Protein AF-A0A520JXT0-F1 (afdb_monomer_lite)

Structure (mmCIF, N/CA/C/O backbone):
data_AF-A0A520JXT0-F1
#
_entry.id   AF-A0A520JXT0-F1
#
loop_
_atom_site.group_PDB
_atom_site.id
_atom_site.type_symbol
_atom_site.label_atom_id
_atom_site.label_alt_id
_atom_site.label_comp_id
_atom_site.label_asym_id
_atom_site.label_entity_id
_atom_site.label_seq_id
_atom_site.pdbx_PDB_ins_code
_atom_site.Cartn_x
_atom_site.Cartn_y
_atom_site.Cartn_z
_atom_site.occupancy
_atom_site.B_iso_or_equiv
_atom_site.auth_seq_id
_atom_site.auth_comp_id
_atom_site.auth_asym_id
_atom_site.auth_atom_id
_atom_site.pdbx_PDB_model_num
ATOM 1 N N . MET A 1 1 ? -6.449 2.147 20.414 1.00 44.25 1 MET A N 1
ATOM 2 C CA . MET A 1 1 ? -5.878 1.086 19.557 1.00 44.25 1 MET A CA 1
ATOM 3 C C . MET A 1 1 ? -5.029 1.765 18.492 1.00 44.25 1 MET A C 1
ATOM 5 O O . MET A 1 1 ? -5.575 2.544 17.729 1.00 44.25 1 MET A O 1
ATOM 9 N N . HIS A 1 2 ? -3.706 1.586 18.494 1.00 50.00 2 HIS A N 1
ATOM 10 C CA . HIS A 1 2 ? -2.826 2.181 17.477 1.00 50.00 2 HIS A CA 1
ATOM 11 C C . HIS A 1 2 ? -2.711 1.176 16.322 1.00 50.00 2 HIS A C 1
ATOM 13 O O . HIS A 1 2 ? -1.967 0.199 16.425 1.00 50.00 2 HIS A O 1
ATOM 19 N N . HIS A 1 3 ? -3.502 1.348 15.262 1.00 59.47 3 HIS A N 1
ATOM 20 C CA . HIS A 1 3 ? -3.383 0.504 14.073 1.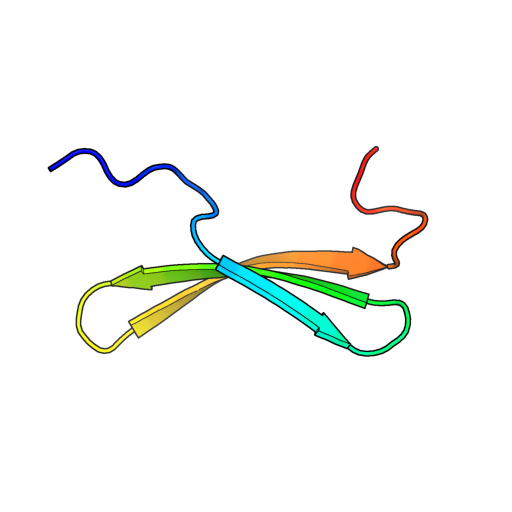00 59.47 3 HIS A CA 1
ATOM 21 C C . HIS A 1 3 ? -2.048 0.811 13.383 1.00 59.47 3 HIS A C 1
ATOM 23 O O . HIS A 1 3 ? -1.689 1.972 13.184 1.00 59.47 3 HIS A O 1
ATOM 29 N N . LYS A 1 4 ? -1.264 -0.228 13.066 1.00 63.50 4 LYS A N 1
ATOM 30 C CA . LYS A 1 4 ? -0.046 -0.066 12.263 1.00 63.50 4 LYS A CA 1
ATOM 31 C C . LYS A 1 4 ? -0.472 0.392 10.867 1.00 63.50 4 LYS A C 1
ATOM 33 O O . LYS A 1 4 ? -1.204 -0.329 10.196 1.00 63.50 4 LYS A O 1
ATOM 38 N N . ILE A 1 5 ? -0.010 1.568 10.449 1.00 69.12 5 ILE A N 1
ATOM 39 C CA . ILE A 1 5 ? -0.283 2.123 9.118 1.00 69.12 5 ILE A CA 1
ATOM 40 C C . ILE A 1 5 ? 0.150 1.110 8.047 1.00 69.12 5 ILE A C 1
ATOM 42 O O . ILE A 1 5 ? 1.279 0.608 8.085 1.00 69.12 5 ILE A O 1
ATOM 46 N N . GLY A 1 6 ? -0.729 0.820 7.086 1.00 73.44 6 GLY A N 1
ATOM 47 C CA . GLY A 1 6 ? -0.447 -0.101 5.981 1.00 73.44 6 GLY A CA 1
ATOM 48 C C . GLY A 1 6 ? -0.518 -1.576 6.376 1.00 73.44 6 GLY A C 1
ATOM 49 O O . GLY A 1 6 ? 0.323 -2.385 5.961 1.00 73.44 6 GLY A O 1
ATOM 50 N N . SER A 1 7 ? -1.530 -1.918 7.169 1.00 81.38 7 SER A N 1
ATOM 51 C CA . SER A 1 7 ? -1.850 -3.271 7.620 1.00 81.38 7 SER A CA 1
ATOM 52 C C . SER A 1 7 ? -2.126 -4.223 6.452 1.00 81.38 7 SER A C 1
ATOM 54 O O . SER A 1 7 ? -1.768 -5.400 6.535 1.00 81.38 7 SER A O 1
ATOM 56 N N . TYR A 1 8 ? -2.665 -3.723 5.332 1.00 90.62 8 TYR A N 1
ATOM 57 C CA . TYR A 1 8 ? -2.978 -4.538 4.158 1.00 90.62 8 TYR A CA 1
ATOM 58 C C . TYR A 1 8 ? -2.202 -4.117 2.908 1.00 90.62 8 TYR A C 1
ATOM 60 O O . TYR A 1 8 ? -1.962 -2.939 2.628 1.00 90.62 8 TYR A O 1
ATOM 68 N N . ARG A 1 9 ? -1.803 -5.124 2.118 1.00 90.31 9 ARG A N 1
ATOM 69 C CA . ARG A 1 9 ? -1.144 -4.946 0.819 1.00 90.31 9 ARG A CA 1
ATOM 70 C C . ARG A 1 9 ? -1.753 -5.869 -0.221 1.00 90.31 9 ARG A C 1
ATOM 72 O O . ARG A 1 9 ? -1.594 -7.084 -0.140 1.00 90.31 9 ARG A O 1
ATOM 79 N N . PHE A 1 10 ? -2.376 -5.290 -1.239 1.00 93.44 10 PHE A N 1
ATOM 80 C CA . PHE A 1 10 ? -2.932 -6.033 -2.362 1.00 93.44 10 PHE A CA 1
ATOM 81 C C . PHE A 1 10 ? -2.003 -5.983 -3.579 1.00 93.44 10 PHE A C 1
ATOM 83 O O . PHE A 1 10 ? -1.464 -4.933 -3.949 1.00 93.44 10 PHE A O 1
ATOM 90 N N . ARG A 1 11 ? -1.781 -7.148 -4.197 1.00 93.88 11 ARG A N 1
ATOM 91 C CA . ARG A 1 11 ? -0.934 -7.315 -5.382 1.00 93.88 11 ARG A CA 1
ATOM 92 C C . ARG A 1 11 ? -1.806 -7.456 -6.621 1.00 93.88 11 ARG A C 1
ATOM 94 O O . ARG A 1 11 ? -2.491 -8.457 -6.778 1.00 93.88 11 ARG A O 1
ATOM 101 N N . ILE A 1 12 ? -1.659 -6.518 -7.552 1.00 94.19 12 ILE A N 1
ATOM 102 C CA . ILE A 1 12 ? -2.318 -6.572 -8.860 1.00 94.19 12 ILE A CA 1
ATOM 103 C C . ILE A 1 12 ? -1.235 -6.598 -9.927 1.00 94.19 12 ILE A C 1
ATOM 105 O O . ILE A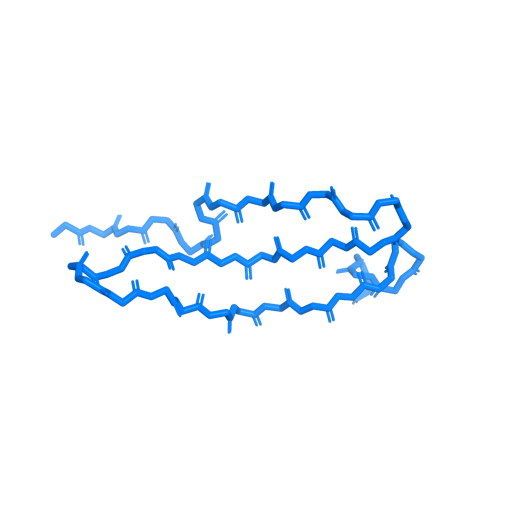 1 12 ? -0.755 -5.552 -10.354 1.00 94.19 12 ILE A 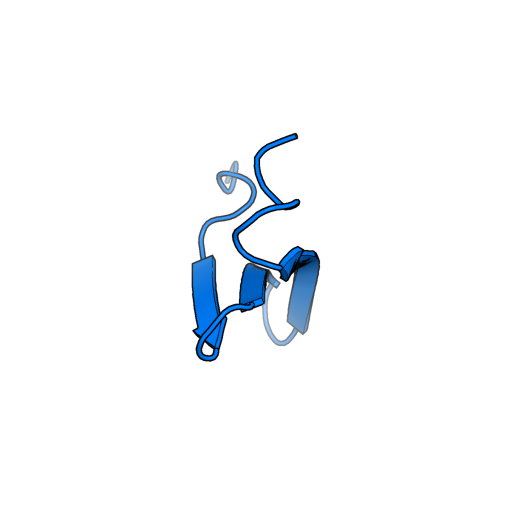O 1
ATOM 109 N N . ARG A 1 13 ? -0.806 -7.803 -10.324 1.00 94.69 13 ARG A N 1
ATOM 110 C CA . ARG A 1 13 ? 0.335 -8.013 -11.235 1.00 94.69 13 ARG A CA 1
ATOM 111 C C . ARG A 1 13 ? 1.562 -7.207 -10.769 1.00 94.69 13 ARG A C 1
ATOM 113 O O . ARG A 1 13 ? 2.233 -7.577 -9.792 1.00 94.69 13 ARG A O 1
ATOM 120 N N . ASP A 1 14 ? 1.802 -6.087 -11.438 1.00 95.5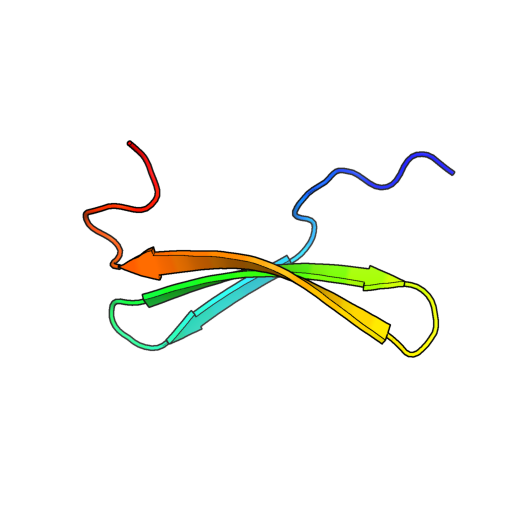6 14 ASP A N 1
ATOM 121 C CA . ASP A 1 14 ? 2.924 -5.182 -11.247 1.00 95.56 14 ASP A CA 1
ATOM 122 C C . ASP A 1 14 ? 2.628 -3.977 -10.365 1.00 95.56 14 ASP A C 1
ATOM 124 O O . ASP A 1 14 ? 3.557 -3.276 -9.985 1.00 95.56 14 ASP A O 1
ATOM 128 N N . TYR A 1 15 ? 1.380 -3.768 -9.973 1.00 95.19 15 TYR A N 1
ATOM 129 C CA . TYR A 1 15 ? 0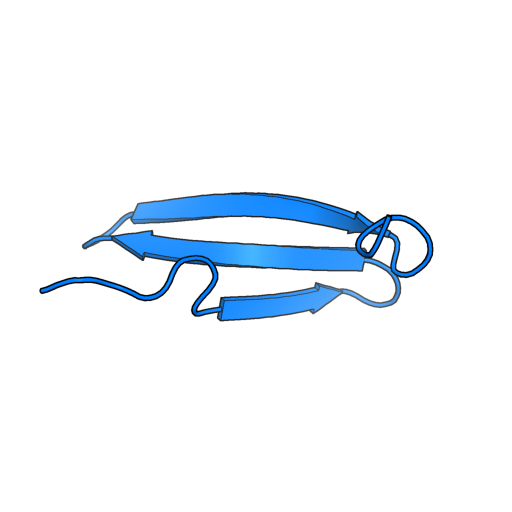.984 -2.738 -9.027 1.00 95.19 15 TYR A CA 1
ATOM 130 C C . TYR A 1 15 ? 0.858 -3.307 -7.614 1.00 95.19 15 TYR A C 1
ATOM 132 O O . TYR A 1 15 ? 0.640 -4.507 -7.387 1.00 95.19 15 TYR A O 1
ATOM 140 N N . ARG A 1 16 ? 1.046 -2.425 -6.642 1.00 93.69 16 ARG A N 1
ATOM 141 C CA . ARG A 1 16 ? 0.854 -2.666 -5.218 1.00 93.69 16 ARG A CA 1
ATOM 142 C C . ARG A 1 16 ? -0.071 -1.589 -4.684 1.00 93.69 16 ARG A C 1
ATOM 144 O O . ARG A 1 16 ? 0.138 -0.408 -4.958 1.00 93.69 16 ARG A O 1
ATOM 151 N N . VAL A 1 17 ? -1.076 -2.025 -3.941 1.00 94.69 17 VAL A N 1
ATOM 152 C CA . VAL A 1 17 ? -2.012 -1.162 -3.228 1.00 94.69 17 VAL A CA 1
ATOM 153 C C . VAL A 1 17 ? -1.771 -1.380 -1.744 1.00 94.69 17 VAL A C 1
ATOM 155 O O . VAL A 1 17 ? -1.866 -2.513 -1.277 1.00 94.69 17 VAL A O 1
ATOM 158 N N . VAL A 1 18 ? -1.418 -0.323 -1.024 1.00 93.31 18 VAL A N 1
ATOM 159 C CA . VAL A 1 18 ? -1.336 -0.306 0.438 1.00 93.31 18 VAL A CA 1
ATOM 160 C C . VAL A 1 18 ? -2.585 0.391 0.944 1.00 93.31 18 VAL A C 1
ATOM 162 O O . VAL A 1 18 ? -2.888 1.500 0.496 1.00 93.31 18 VAL A O 1
ATOM 165 N N . PHE A 1 19 ? -3.311 -0.259 1.840 1.00 93.75 19 PHE A N 1
ATOM 166 C CA . PHE A 1 19 ? -4.547 0.273 2.391 1.00 93.75 19 PHE A CA 1
ATOM 167 C C . PHE A 1 19 ? -4.746 -0.195 3.828 1.00 93.75 19 PHE A C 1
ATOM 169 O O . PHE A 1 19 ? -4.163 -1.196 4.250 1.00 93.75 19 PHE A O 1
ATOM 176 N N . ASP A 1 20 ? -5.592 0.536 4.538 1.00 93.44 20 ASP A N 1
ATOM 177 C CA . ASP A 1 20 ? -6.116 0.162 5.844 1.00 93.44 20 ASP A CA 1
ATOM 178 C C . ASP A 1 20 ? -7.643 0.048 5.769 1.00 93.44 20 ASP A C 1
ATOM 180 O O . ASP A 1 20 ? -8.284 0.546 4.838 1.00 93.44 20 ASP A O 1
ATOM 184 N N . THR A 1 21 ? -8.221 -0.656 6.737 1.00 91.19 21 THR A N 1
ATOM 185 C CA . THR A 1 21 ? -9.671 -0.785 6.907 1.00 91.19 21 THR A CA 1
ATOM 186 C C . THR A 1 21 ? -10.064 -0.086 8.196 1.00 91.19 21 THR A C 1
ATOM 188 O O . THR A 1 21 ? -9.480 -0.388 9.238 1.00 91.19 21 THR A O 1
ATOM 191 N N . ASP A 1 22 ? -11.038 0.812 8.117 1.00 88.94 22 ASP A N 1
ATOM 192 C CA . ASP A 1 22 ? -11.582 1.544 9.258 1.00 88.94 22 ASP A CA 1
ATOM 193 C C . ASP A 1 22 ? -13.106 1.426 9.246 1.00 88.94 22 ASP A C 1
ATOM 195 O O . ASP A 1 22 ? -13.769 1.938 8.340 1.00 88.94 22 ASP A O 1
ATOM 199 N N . ASP A 1 23 ? -13.647 0.676 10.203 1.00 88.50 23 ASP A N 1
ATOM 200 C CA . ASP A 1 23 ? -15.042 0.235 10.238 1.00 88.50 23 ASP A CA 1
ATOM 201 C C . ASP A 1 23 ? -15.516 -0.341 8.886 1.00 88.50 23 ASP A C 1
ATOM 203 O O . ASP A 1 23 ? -15.101 -1.429 8.482 1.00 88.50 23 ASP A O 1
ATOM 207 N N . ASN A 1 24 ? -16.363 0.400 8.164 1.00 93.56 24 ASN A N 1
ATOM 208 C CA . ASN A 1 24 ? -16.915 0.025 6.857 1.00 93.56 24 ASN A CA 1
ATOM 209 C C . ASN A 1 24 ? -16.207 0.717 5.680 1.00 93.56 24 ASN A C 1
ATOM 211 O O . ASN A 1 24 ? -16.688 0.673 4.547 1.00 93.56 24 ASN A O 1
ATOM 215 N N . ASN A 1 25 ? -15.080 1.377 5.940 1.00 89.75 25 ASN A N 1
ATOM 216 C CA . ASN A 1 25 ? -14.318 2.125 4.956 1.00 89.75 25 ASN A CA 1
ATOM 217 C C . ASN A 1 25 ? -13.004 1.422 4.625 1.00 89.75 25 ASN A C 1
ATOM 219 O O . ASN A 1 25 ? -12.315 0.866 5.482 1.00 89.75 25 ASN A O 1
ATOM 223 N N . VAL A 1 26 ? -12.621 1.517 3.355 1.00 92.88 26 VAL A N 1
ATOM 224 C CA . VAL A 1 26 ? -11.298 1.121 2.874 1.00 92.88 26 VAL A CA 1
ATOM 225 C C . VAL A 1 26 ? -10.529 2.389 2.539 1.00 92.88 26 VAL A C 1
ATOM 227 O O . VAL A 1 26 ? -10.882 3.109 1.606 1.00 92.88 26 VAL A O 1
ATOM 230 N N . VAL A 1 27 ? -9.466 2.662 3.291 1.00 93.12 27 VAL A N 1
ATOM 231 C CA . VAL A 1 27 ? -8.637 3.855 3.114 1.00 93.12 27 VAL A CA 1
ATOM 232 C C . VAL A 1 27 ? -7.394 3.483 2.320 1.00 93.12 27 VAL A C 1
ATOM 234 O O . VAL A 1 27 ? -6.510 2.773 2.801 1.00 93.12 27 VAL A O 1
ATOM 237 N N . ILE A 1 28 ? -7.312 3.966 1.081 1.00 93.38 28 ILE A N 1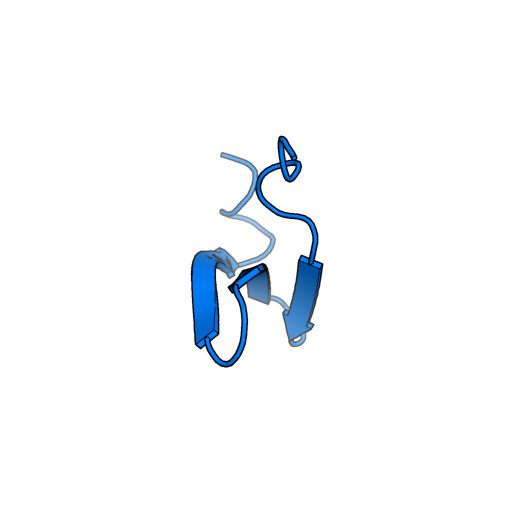
ATOM 238 C CA . ILE A 1 28 ? -6.155 3.732 0.216 1.00 93.38 28 ILE A CA 1
ATOM 239 C C . ILE A 1 28 ? -5.026 4.690 0.602 1.00 93.38 28 ILE A C 1
ATOM 241 O O . ILE A 1 28 ? -5.146 5.900 0.437 1.00 93.38 28 ILE A O 1
ATOM 245 N N . LEU A 1 29 ? -3.902 4.140 1.060 1.00 93.00 29 LEU A N 1
ATOM 246 C CA . LEU A 1 29 ? -2.728 4.920 1.458 1.00 93.00 29 LEU A CA 1
ATOM 247 C C . LEU A 1 29 ? -1.779 5.166 0.286 1.00 93.00 29 LEU A C 1
ATOM 249 O O . LEU A 1 29 ? -1.201 6.242 0.150 1.00 93.00 29 LEU A O 1
ATOM 253 N N . ARG A 1 30 ? -1.573 4.149 -0.560 1.00 91.38 30 ARG A N 1
ATOM 254 C CA . ARG A 1 30 ? -0.661 4.245 -1.707 1.00 91.38 30 ARG A CA 1
ATOM 255 C C . ARG A 1 30 ? -1.035 3.245 -2.790 1.00 91.38 30 ARG A C 1
ATOM 257 O O . ARG A 1 30 ? -1.234 2.066 -2.509 1.00 91.38 30 ARG A O 1
ATOM 264 N N . ILE A 1 31 ? -1.029 3.696 -4.040 1.00 93.25 31 ILE A N 1
ATOM 265 C CA . ILE A 1 31 ? -1.048 2.830 -5.222 1.00 93.25 31 ILE A CA 1
ATOM 266 C C . ILE A 1 31 ? 0.209 3.128 -6.022 1.00 93.25 31 ILE A C 1
ATOM 268 O O . ILE A 1 31 ? 0.510 4.283 -6.313 1.00 93.25 31 ILE A O 1
ATOM 272 N N . GLY A 1 32 ? 0.958 2.093 -6.379 1.00 93.94 32 GLY A N 1
ATOM 273 C CA . GLY A 1 32 ? 2.185 2.282 -7.139 1.00 93.94 32 GLY A CA 1
ATOM 274 C C . GLY A 1 32 ? 2.611 1.043 -7.898 1.00 93.94 32 GLY A C 1
ATOM 275 O O . GLY A 1 32 ? 2.304 -0.086 -7.519 1.00 93.94 32 GLY A O 1
ATOM 276 N N . HIS A 1 33 ? 3.354 1.260 -8.978 1.00 93.56 33 HIS A N 1
ATOM 277 C CA . HIS A 1 33 ? 4.030 0.188 -9.689 1.00 93.56 33 HIS A CA 1
ATOM 278 C C . HIS A 1 33 ? 5.167 -0.381 -8.819 1.00 93.56 33 HIS A C 1
ATOM 280 O O . HIS A 1 33 ? 5.806 0.341 -8.051 1.00 93.56 33 HIS A O 1
ATOM 286 N N . ARG A 1 34 ? 5.488 -1.672 -8.962 1.00 90.00 34 ARG A N 1
ATOM 287 C CA . ARG A 1 34 ? 6.493 -2.381 -8.145 1.00 90.00 34 ARG A CA 1
ATOM 288 C C . ARG A 1 34 ? 7.859 -1.695 -8.147 1.00 90.00 34 ARG A C 1
ATOM 290 O O . ARG A 1 34 ? 8.592 -1.787 -7.174 1.00 90.00 34 ARG A O 1
ATOM 297 N N . LYS A 1 35 ? 8.187 -1.020 -9.254 1.00 90.19 35 LYS A N 1
ATOM 298 C CA . LYS A 1 35 ? 9.457 -0.309 -9.454 1.00 90.19 35 LYS A CA 1
ATOM 299 C C . LYS A 1 35 ? 9.494 1.076 -8.794 1.00 90.19 35 LYS A C 1
ATOM 301 O O . LYS A 1 35 ? 10.580 1.618 -8.636 1.00 90.19 35 LYS A O 1
ATOM 306 N N . SER A 1 36 ? 8.342 1.661 -8.460 1.00 85.69 36 SER A N 1
ATOM 307 C CA . SER A 1 36 ? 8.247 3.021 -7.911 1.00 85.69 36 SER A CA 1
ATOM 308 C C . SER A 1 36 ? 7.833 3.065 -6.443 1.00 85.69 36 SER A C 1
ATOM 310 O O . SER A 1 36 ? 8.060 4.077 -5.797 1.00 85.69 36 SER A O 1
ATOM 312 N N . ILE A 1 37 ? 7.242 1.996 -5.898 1.00 76.94 37 ILE A N 1
ATOM 313 C CA . ILE A 1 37 ? 6.596 2.061 -4.579 1.00 76.94 37 ILE A CA 1
ATOM 314 C C . ILE A 1 37 ? 7.564 2.091 -3.379 1.00 76.94 37 ILE A C 1
ATOM 316 O O . ILE A 1 37 ? 7.156 2.515 -2.300 1.00 76.94 37 ILE A O 1
ATOM 320 N N . TYR A 1 38 ? 8.820 1.673 -3.573 1.00 73.00 38 TYR A N 1
ATOM 321 C CA . TYR A 1 38 ? 9.882 1.672 -2.551 1.00 73.00 38 TYR A CA 1
ATOM 322 C C . TYR A 1 38 ? 10.901 2.813 -2.716 1.00 73.00 38 TYR A C 1
ATOM 324 O O . TYR A 1 38 ? 11.943 2.785 -2.068 1.00 73.00 38 TYR A O 1
ATOM 332 N N . LYS A 1 39 ? 10.627 3.774 -3.607 1.00 65.94 39 LYS A N 1
ATOM 333 C CA . LYS A 1 39 ? 11.321 5.066 -3.608 1.00 65.94 39 LYS A CA 1
ATOM 334 C C . LYS A 1 39 ? 10.633 6.007 -2.624 1.00 65.94 39 LYS A C 1
ATOM 336 O O . LYS A 1 39 ? 11.374 6.816 -2.039 1.00 65.94 39 LYS A O 1
#

Sequence (39 aa):
MHHKIGSYRFRIRDYRVVFDTDDNNVVILRIGHRKSIYK

pLDDT: mean 85.54, std 13.1, range [44.25, 95.56]

Secondary structure (DSSP, 8-state):
--PPTT-EEEEETTEEEEEEEETTEEEEEEEEETTTTT-

Foldseek 3Di:
DDDDQQPDWDDDPQKIWGWDDDPPDIGTPDIDGVVPPVD

Radius of gyration: 10.91 Å; chains: 1; bounding box: 28×13×31 Å